Protein AF-A0A4P6MIT5-F1 (afdb_monomer_lite)

Radius of gyration: 24.88 Å; chains: 1; bounding box: 84×30×57 Å

Structure (mmCIF, N/CA/C/O backbone):
data_AF-A0A4P6MIT5-F1
#
_entry.id   AF-A0A4P6MIT5-F1
#
loop_
_atom_site.group_PDB
_atom_site.id
_atom_site.type_symbol
_atom_site.label_atom_id
_atom_site.label_alt_id
_atom_site.label_comp_id
_atom_site.label_asym_id
_atom_site.label_entity_id
_atom_site.label_seq_id
_atom_site.pdbx_PDB_ins_code
_atom_site.Cartn_x
_atom_site.Cartn_y
_atom_site.Cartn_z
_atom_site.occupancy
_atom_site.B_iso_or_equiv
_atom_site.auth_seq_id
_atom_site.auth_comp_id
_atom_site.auth_asym_id
_atom_site.auth_atom_id
_atom_site.pdbx_PDB_model_num
ATOM 1 N N . MET A 1 1 ? 60.761 9.485 -5.868 1.00 47.03 1 MET A N 1
ATOM 2 C CA . MET A 1 1 ? 59.569 9.888 -5.084 1.00 47.03 1 MET A CA 1
ATOM 3 C C . MET A 1 1 ? 58.758 10.809 -5.987 1.00 47.03 1 MET A C 1
ATOM 5 O O . MET A 1 1 ? 59.184 11.924 -6.208 1.00 47.03 1 MET A O 1
ATOM 9 N N . THR A 1 2 ? 57.746 10.369 -6.727 1.00 45.97 2 THR A N 1
ATOM 10 C CA . THR A 1 2 ? 56.394 10.082 -6.236 1.00 45.97 2 THR A CA 1
ATOM 11 C C . THR A 1 2 ? 55.633 9.309 -7.328 1.00 45.97 2 THR A C 1
ATOM 13 O O . THR A 1 2 ? 55.352 9.825 -8.405 1.00 45.97 2 THR A O 1
ATOM 16 N N . SER A 1 3 ? 55.306 8.046 -7.075 1.00 48.69 3 SER A N 1
ATOM 17 C CA . SER A 1 3 ? 54.430 7.245 -7.934 1.00 48.69 3 SER A CA 1
ATOM 18 C C . SER A 1 3 ? 53.383 6.587 -7.047 1.00 48.69 3 SER A C 1
ATOM 20 O O . SER A 1 3 ? 53.749 5.798 -6.180 1.00 48.69 3 SER A O 1
ATOM 22 N N . GLY A 1 4 ? 52.101 6.894 -7.257 1.00 53.34 4 GLY A N 1
ATOM 23 C CA . GLY A 1 4 ? 51.015 6.087 -6.691 1.00 53.34 4 GLY A CA 1
ATOM 24 C C . GLY A 1 4 ? 49.861 6.863 -6.069 1.00 53.34 4 GLY A C 1
ATOM 25 O O . GLY A 1 4 ? 49.688 6.798 -4.865 1.00 53.34 4 GLY A O 1
ATOM 26 N N . THR A 1 5 ? 49.026 7.533 -6.870 1.00 55.66 5 THR A N 1
ATOM 27 C CA . THR A 1 5 ? 47.716 8.047 -6.396 1.00 55.66 5 THR A CA 1
ATOM 28 C C . THR A 1 5 ? 46.636 8.154 -7.486 1.00 55.66 5 THR A C 1
ATOM 30 O O . THR A 1 5 ? 45.640 8.843 -7.299 1.00 55.66 5 THR A O 1
ATOM 33 N N . ARG A 1 6 ? 46.751 7.458 -8.630 1.00 48.97 6 ARG A N 1
ATOM 34 C CA . ARG A 1 6 ? 45.718 7.506 -9.698 1.00 48.97 6 ARG A CA 1
ATOM 35 C C . ARG A 1 6 ? 44.987 6.183 -9.953 1.00 48.97 6 ARG A C 1
ATOM 37 O O . ARG A 1 6 ? 44.558 5.933 -11.072 1.00 48.97 6 ARG A O 1
ATOM 44 N N . ALA A 1 7 ? 44.844 5.332 -8.937 1.00 51.47 7 ALA A N 1
ATOM 45 C CA . ALA A 1 7 ? 44.173 4.030 -9.080 1.00 51.47 7 ALA A CA 1
ATOM 46 C C . ALA A 1 7 ? 42.930 3.842 -8.185 1.00 51.47 7 ALA A C 1
ATOM 48 O O . ALA A 1 7 ? 42.154 2.922 -8.413 1.00 51.47 7 ALA A O 1
ATOM 49 N N . TRP A 1 8 ? 42.694 4.723 -7.207 1.00 51.00 8 TRP A N 1
ATOM 50 C CA . TRP A 1 8 ? 41.710 4.480 -6.139 1.00 51.00 8 TRP A CA 1
ATOM 51 C C . TRP A 1 8 ? 40.333 5.128 -6.346 1.00 51.00 8 TRP A C 1
ATOM 53 O O . TRP A 1 8 ? 39.401 4.836 -5.607 1.00 51.00 8 TRP A O 1
ATOM 63 N N . SER A 1 9 ? 40.149 5.952 -7.381 1.00 51.84 9 SER A N 1
ATOM 64 C CA . SER A 1 9 ? 38.866 6.640 -7.611 1.00 51.84 9 SER A CA 1
ATOM 65 C C . SER A 1 9 ? 37.841 5.822 -8.411 1.00 51.84 9 SER A C 1
ATOM 67 O O . SER A 1 9 ? 36.722 6.287 -8.601 1.00 51.84 9 SER A O 1
ATOM 69 N N . ARG A 1 10 ? 38.197 4.630 -8.912 1.00 50.81 10 ARG A N 1
ATOM 70 C CA . ARG A 1 10 ? 37.333 3.838 -9.811 1.00 50.81 10 ARG A CA 1
ATOM 71 C C . ARG A 1 10 ? 36.544 2.712 -9.133 1.00 50.81 10 ARG A C 1
ATOM 73 O O . ARG A 1 10 ? 35.730 2.093 -9.802 1.00 50.81 10 ARG A O 1
ATOM 80 N N . TYR A 1 11 ? 36.729 2.478 -7.831 1.00 53.34 11 TYR A N 1
ATOM 81 C CA . TYR A 1 11 ? 36.133 1.321 -7.137 1.00 53.34 11 TYR A CA 1
ATOM 82 C C . TYR A 1 11 ? 35.206 1.661 -5.958 1.00 53.34 11 TYR A C 1
ATOM 84 O O . TYR A 1 11 ? 34.718 0.753 -5.298 1.00 53.34 11 TYR A O 1
ATOM 92 N N . VAL A 1 12 ? 34.933 2.942 -5.681 1.00 56.91 12 VAL A N 1
ATOM 93 C CA . VAL A 1 12 ? 34.170 3.342 -4.475 1.00 56.91 12 VAL A CA 1
ATOM 94 C C . VAL A 1 12 ? 32.650 3.411 -4.695 1.00 56.91 12 VAL A C 1
ATOM 96 O O . VAL A 1 12 ? 31.902 3.441 -3.726 1.00 56.91 12 VAL A O 1
ATOM 99 N N . PHE A 1 13 ? 32.151 3.328 -5.933 1.00 44.00 13 PHE A N 1
ATOM 100 C CA . PHE A 1 13 ? 30.705 3.240 -6.178 1.00 44.00 13 PHE A CA 1
ATOM 101 C C . PHE A 1 13 ? 30.349 2.093 -7.130 1.00 44.00 13 PHE A C 1
ATOM 103 O O . PHE A 1 13 ? 30.325 2.287 -8.346 1.00 44.00 13 PHE A O 1
ATOM 110 N N . PRO A 1 14 ? 29.996 0.907 -6.603 1.00 51.25 14 PRO A N 1
ATOM 111 C CA . PRO A 1 14 ? 29.464 -0.202 -7.388 1.00 51.25 14 PRO A CA 1
ATOM 112 C C . PRO A 1 14 ? 27.970 -0.006 -7.731 1.00 51.25 14 PRO A C 1
ATOM 114 O O . PRO A 1 14 ? 27.196 -0.955 -7.715 1.00 51.25 14 PRO A O 1
ATOM 117 N N . CYS A 1 15 ? 27.554 1.226 -8.053 1.00 43.59 15 CYS A N 1
ATOM 118 C CA . CYS A 1 15 ? 26.207 1.539 -8.556 1.00 43.59 15 CYS A CA 1
ATOM 119 C C . CYS A 1 15 ? 26.213 1.868 -10.061 1.00 43.59 15 CYS A C 1
ATOM 121 O O . CYS A 1 15 ? 25.166 1.857 -10.698 1.00 43.59 15 CYS A O 1
ATOM 123 N N . ALA A 1 16 ? 27.388 2.132 -10.648 1.00 48.53 16 ALA A N 1
ATOM 124 C CA . ALA A 1 16 ? 27.559 2.436 -12.074 1.00 48.53 16 ALA A CA 1
ATOM 125 C C . ALA A 1 16 ? 27.928 1.191 -12.909 1.00 48.53 16 ALA A C 1
ATOM 127 O O . ALA A 1 16 ? 28.636 1.288 -13.906 1.00 48.53 16 ALA A O 1
ATOM 128 N N . GLY A 1 17 ? 27.478 0.013 -12.473 1.00 41.91 17 GLY A N 1
ATOM 129 C CA . GLY A 1 17 ? 27.761 -1.283 -13.089 1.00 41.91 17 GLY A CA 1
ATOM 130 C C . GLY A 1 17 ? 26.549 -1.888 -13.790 1.00 41.91 17 GLY A C 1
ATOM 131 O O . GLY A 1 17 ? 26.304 -3.080 -13.649 1.00 41.91 17 GLY A O 1
ATOM 132 N N . VAL A 1 18 ? 25.771 -1.084 -14.517 1.00 51.03 18 VAL A N 1
ATOM 133 C CA . VAL A 1 18 ? 24.903 -1.607 -15.584 1.00 51.03 18 VAL A CA 1
ATOM 134 C C . VAL A 1 18 ? 25.720 -1.530 -16.866 1.00 51.03 18 VAL A C 1
ATOM 136 O O . VAL A 1 18 ? 25.554 -0.645 -17.702 1.00 51.03 18 VAL A O 1
ATOM 139 N N . GLU A 1 19 ? 26.682 -2.443 -16.982 1.00 47.44 19 GLU A N 1
ATOM 140 C CA . GLU A 1 19 ? 27.323 -2.730 -18.255 1.00 47.44 19 GLU A CA 1
ATOM 141 C C . GLU A 1 19 ? 26.300 -3.507 -19.082 1.00 47.44 19 GLU A C 1
ATOM 143 O O . GLU A 1 19 ? 26.090 -4.711 -18.943 1.00 47.44 19 GLU A O 1
ATOM 148 N N . ILE A 1 20 ? 25.566 -2.726 -19.866 1.00 40.12 20 ILE A N 1
ATOM 149 C CA . ILE A 1 20 ? 24.734 -3.124 -20.990 1.00 40.12 20 ILE A CA 1
ATOM 150 C C . ILE A 1 20 ? 25.463 -4.192 -21.806 1.00 40.12 20 ILE A C 1
ATOM 152 O O . ILE A 1 20 ? 26.266 -3.906 -22.694 1.00 40.12 20 ILE A O 1
ATOM 156 N N . ALA A 1 21 ? 25.121 -5.448 -21.530 1.00 42.19 21 ALA A N 1
ATOM 157 C CA . ALA A 1 21 ? 25.245 -6.535 -22.478 1.00 42.19 21 ALA A CA 1
ATOM 158 C C . ALA A 1 21 ? 24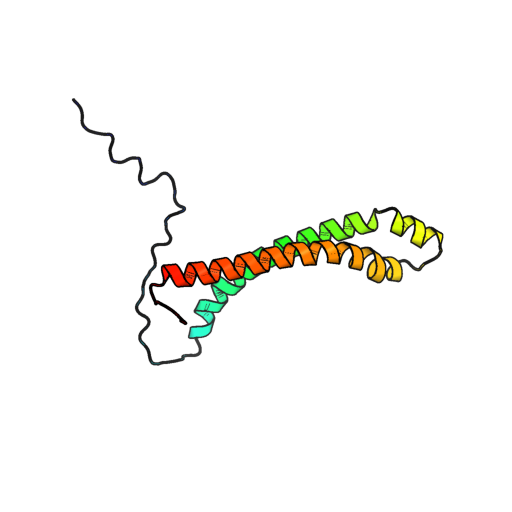.316 -6.221 -23.660 1.00 42.19 21 ALA A C 1
ATOM 160 O O . ALA A 1 21 ? 23.201 -6.733 -23.760 1.00 42.19 21 ALA A O 1
ATOM 161 N N . SER A 1 22 ? 24.780 -5.344 -24.554 1.00 47.62 22 SER A N 1
ATOM 162 C CA . SER A 1 22 ? 24.209 -5.093 -25.874 1.00 47.62 22 SER A CA 1
ATOM 163 C C . SER A 1 22 ? 24.400 -6.339 -26.732 1.00 47.62 22 SER A C 1
ATOM 165 O O . SER A 1 22 ? 25.226 -6.390 -27.643 1.00 47.62 22 SER A O 1
ATOM 167 N N . ARG A 1 23 ? 23.649 -7.398 -26.420 1.00 50.94 23 ARG A N 1
ATOM 168 C CA . ARG A 1 23 ? 23.528 -8.558 -27.291 1.00 50.94 23 ARG A CA 1
ATOM 169 C C . ARG A 1 23 ? 22.525 -8.187 -28.370 1.00 50.94 23 ARG A C 1
ATOM 171 O O . ARG A 1 23 ? 21.320 -8.165 -28.135 1.00 50.94 23 ARG A O 1
ATOM 178 N N . LYS A 1 24 ? 23.068 -7.842 -29.536 1.00 47.16 24 LYS A N 1
ATOM 179 C CA . LYS A 1 24 ? 22.361 -7.651 -30.803 1.00 47.16 24 LYS A CA 1
ATOM 180 C C . LYS A 1 24 ? 21.302 -8.755 -30.946 1.00 47.16 24 LYS A C 1
ATOM 182 O O . LYS A 1 24 ? 21.645 -9.929 -31.062 1.00 47.16 24 LYS A O 1
ATOM 187 N N . ARG A 1 25 ? 20.024 -8.390 -30.802 1.00 55.75 25 ARG A N 1
ATOM 188 C CA . ARG A 1 25 ? 18.902 -9.318 -30.949 1.00 55.75 25 ARG A CA 1
ATOM 189 C C . ARG A 1 25 ? 18.553 -9.360 -32.424 1.00 55.75 25 ARG A C 1
ATOM 191 O O . ARG A 1 25 ? 17.972 -8.419 -32.954 1.00 55.75 25 ARG A O 1
ATOM 198 N N . ASP A 1 26 ? 18.975 -10.432 -33.071 1.00 45.97 26 ASP A N 1
ATOM 199 C CA . ASP A 1 26 ? 18.747 -10.649 -34.489 1.00 45.97 26 ASP A CA 1
ATOM 200 C C . ASP A 1 26 ? 17.245 -10.837 -34.747 1.00 45.97 26 ASP A C 1
ATOM 202 O O . ASP A 1 26 ? 16.567 -11.656 -34.120 1.00 45.97 26 ASP A O 1
ATOM 206 N N . SER A 1 27 ? 16.721 -10.009 -35.644 1.00 60.81 27 SER A N 1
ATOM 207 C CA . SER A 1 27 ? 15.337 -9.993 -36.097 1.00 60.81 27 SER A CA 1
ATOM 208 C C . SER A 1 27 ? 14.965 -11.325 -36.755 1.00 60.81 27 SER A C 1
ATOM 210 O O . SER A 1 27 ? 15.626 -11.731 -37.708 1.00 60.81 27 SER A O 1
ATOM 212 N N . GLY A 1 28 ? 13.879 -11.977 -36.313 1.00 51.97 28 GLY A N 1
ATOM 213 C CA . GLY A 1 28 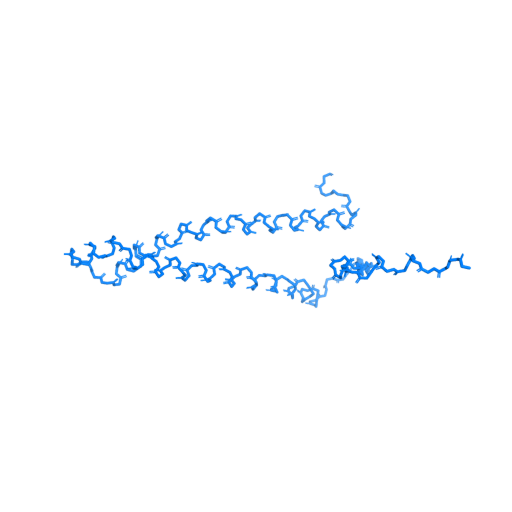? 13.187 -12.941 -37.182 1.00 51.97 28 GLY A CA 1
ATOM 214 C C . GLY A 1 28 ? 12.464 -14.149 -36.581 1.00 51.97 28 GLY A C 1
ATOM 215 O O . GLY A 1 28 ? 11.800 -14.838 -37.346 1.00 51.97 28 GLY A O 1
ATOM 216 N N . ALA A 1 29 ? 12.515 -14.449 -35.278 1.00 53.66 29 ALA A N 1
ATOM 217 C CA . ALA A 1 29 ? 11.813 -15.639 -34.771 1.00 53.66 29 ALA A CA 1
ATOM 218 C C . ALA A 1 29 ? 11.218 -15.443 -33.372 1.00 53.66 29 ALA A C 1
ATOM 220 O O . ALA A 1 29 ? 11.917 -15.529 -32.371 1.00 53.66 29 ALA A O 1
ATOM 221 N N . PHE A 1 30 ? 9.903 -15.227 -33.322 1.00 55.38 30 PHE A N 1
ATOM 222 C CA . PHE A 1 30 ? 9.095 -15.209 -32.104 1.00 55.38 30 PHE A CA 1
ATOM 223 C C . PHE A 1 30 ? 8.918 -16.647 -31.584 1.00 55.38 30 PHE A C 1
ATOM 225 O O . PHE A 1 30 ? 8.037 -17.386 -32.030 1.00 55.38 30 PHE A O 1
ATOM 232 N N . ARG A 1 31 ? 9.792 -17.086 -30.671 1.00 62.62 31 ARG A N 1
ATOM 233 C CA . ARG A 1 31 ? 9.717 -18.399 -30.008 1.00 62.62 31 ARG A CA 1
ATOM 234 C C . ARG A 1 31 ? 9.089 -18.218 -28.628 1.00 62.62 31 ARG A C 1
ATOM 236 O O . ARG A 1 31 ? 9.405 -17.288 -27.904 1.00 62.62 31 ARG A O 1
ATOM 243 N N . ARG A 1 32 ? 8.255 -19.168 -28.189 1.00 59.91 32 ARG A N 1
ATOM 244 C CA . ARG A 1 32 ? 7.563 -19.155 -26.876 1.00 59.91 32 ARG A CA 1
ATOM 245 C C . ARG A 1 32 ? 8.460 -18.898 -25.641 1.00 59.91 32 ARG A C 1
ATOM 247 O O . ARG A 1 32 ? 7.937 -18.505 -24.606 1.00 59.91 32 ARG A O 1
ATOM 254 N N . GLY A 1 33 ? 9.782 -19.082 -25.738 1.00 60.16 33 GLY A N 1
ATOM 255 C CA . GLY A 1 33 ? 10.747 -18.743 -24.679 1.00 60.16 33 GLY A CA 1
ATOM 256 C C . GLY A 1 33 ? 11.067 -17.246 -24.541 1.00 60.16 33 GLY A C 1
ATOM 257 O O . GLY A 1 33 ? 11.626 -16.840 -23.528 1.00 60.16 33 GLY A O 1
ATOM 258 N N . ASP A 1 34 ? 10.676 -16.414 -25.510 1.00 61.62 34 ASP A N 1
ATOM 259 C CA . ASP A 1 34 ? 10.972 -14.977 -25.535 1.00 61.62 34 ASP A CA 1
ATOM 260 C C . ASP A 1 34 ? 10.199 -14.169 -24.484 1.00 61.62 34 ASP A C 1
ATOM 262 O O . ASP A 1 34 ? 10.613 -13.060 -24.160 1.00 61.62 34 ASP A O 1
ATOM 266 N N . PHE A 1 35 ? 9.110 -14.717 -23.931 1.00 60.31 35 PHE A N 1
ATOM 267 C CA . PHE A 1 35 ? 8.309 -14.077 -22.879 1.00 60.31 35 PHE A CA 1
ATOM 268 C C . PHE A 1 35 ? 8.872 -14.272 -21.473 1.00 60.31 35 PHE A C 1
ATOM 270 O O . PHE A 1 35 ? 8.624 -13.447 -20.600 1.00 60.31 35 PHE A O 1
ATOM 277 N N . VAL A 1 36 ? 9.660 -15.325 -21.245 1.00 66.44 36 VAL A N 1
ATOM 278 C CA . VAL A 1 36 ? 10.239 -15.613 -19.922 1.00 66.44 36 VAL A CA 1
ATOM 279 C C . VAL A 1 36 ? 11.325 -14.590 -19.570 1.00 66.44 36 VAL A C 1
ATOM 281 O O . VAL A 1 36 ? 11.455 -14.188 -18.416 1.00 66.44 36 VAL A O 1
ATOM 284 N N . HIS A 1 37 ? 12.055 -14.110 -20.580 1.00 67.44 37 HIS A N 1
ATOM 285 C CA . HIS A 1 37 ? 13.128 -13.126 -20.429 1.00 67.44 37 HIS A CA 1
ATOM 286 C C . HIS A 1 37 ? 12.669 -11.742 -19.919 1.00 67.44 37 HIS A C 1
ATOM 288 O O . HIS A 1 37 ? 13.336 -11.210 -19.034 1.00 67.44 37 HIS A O 1
ATOM 294 N N . PRO A 1 38 ? 11.569 -11.146 -20.426 1.00 67.62 38 PRO A N 1
ATOM 295 C CA . PRO A 1 38 ? 11.022 -9.892 -19.903 1.00 67.62 38 PRO A CA 1
ATOM 296 C C . PRO A 1 38 ? 10.093 -10.073 -18.690 1.00 67.62 38 PRO A C 1
ATOM 298 O O . PRO A 1 38 ? 9.976 -9.156 -17.882 1.00 67.62 38 PRO A O 1
ATOM 301 N N . VAL A 1 39 ? 9.451 -11.236 -18.516 1.00 77.19 39 VAL A N 1
ATOM 302 C CA . VAL A 1 39 ? 8.544 -11.482 -17.375 1.00 77.19 39 VAL A CA 1
ATOM 303 C C . VAL A 1 39 ? 9.289 -11.557 -16.043 1.00 77.19 39 VAL A C 1
ATOM 305 O O . VAL A 1 39 ? 8.780 -11.052 -15.046 1.00 77.19 39 VAL A O 1
ATOM 308 N N . LEU A 1 40 ? 10.492 -12.143 -16.010 1.00 74.25 40 LEU A N 1
ATOM 309 C CA . LEU A 1 40 ? 11.295 -12.240 -14.784 1.00 74.25 40 LEU A CA 1
ATOM 310 C C . LEU A 1 40 ? 11.606 -10.865 -14.148 1.00 74.25 40 LEU A C 1
ATOM 312 O O . LEU A 1 40 ? 11.293 -10.681 -12.971 1.00 74.25 40 LEU A O 1
ATOM 316 N N . PRO A 1 41 ? 12.176 -9.884 -14.882 1.00 75.00 41 PRO A N 1
ATOM 317 C CA . PRO A 1 41 ? 12.438 -8.557 -14.329 1.00 75.00 41 PRO A CA 1
ATOM 318 C C . PRO A 1 41 ? 11.151 -7.771 -14.046 1.00 75.00 41 PRO A C 1
ATOM 320 O O . PRO A 1 41 ? 11.096 -7.048 -13.054 1.00 75.00 41 PRO A O 1
ATOM 323 N N . ALA A 1 42 ? 10.094 -7.951 -14.847 1.00 77.94 42 ALA A N 1
ATOM 324 C CA . ALA A 1 42 ? 8.806 -7.306 -14.593 1.00 77.94 42 ALA A CA 1
ATOM 325 C C . ALA A 1 42 ? 8.166 -7.784 -13.277 1.00 77.94 42 ALA A C 1
ATOM 327 O O . ALA A 1 42 ? 7.687 -6.969 -12.490 1.00 77.94 42 ALA A O 1
ATOM 328 N N . LEU A 1 43 ? 8.204 -9.093 -13.002 1.00 80.25 43 LEU A N 1
ATOM 329 C CA . LEU A 1 43 ? 7.730 -9.650 -11.736 1.00 80.25 43 LEU A CA 1
ATOM 330 C C . LEU A 1 43 ? 8.598 -9.201 -10.563 1.00 80.25 43 LEU A C 1
ATOM 332 O O . LEU A 1 43 ? 8.039 -8.817 -9.543 1.00 80.25 43 LEU A O 1
ATOM 336 N N . ALA A 1 44 ? 9.927 -9.191 -10.715 1.00 82.12 44 ALA A N 1
ATOM 337 C CA . ALA A 1 44 ? 10.845 -8.757 -9.662 1.00 82.12 44 ALA A CA 1
ATOM 338 C C . ALA A 1 44 ? 10.575 -7.306 -9.221 1.00 82.12 44 ALA A C 1
ATOM 340 O O . ALA A 1 44 ? 10.441 -7.034 -8.024 1.00 82.12 44 ALA A O 1
ATOM 341 N N . VAL A 1 45 ? 10.420 -6.387 -10.180 1.00 82.00 45 VAL A N 1
ATOM 342 C CA . VAL A 1 45 ? 10.085 -4.981 -9.900 1.00 82.00 45 VAL A CA 1
ATOM 343 C C . VAL A 1 45 ? 8.667 -4.858 -9.334 1.00 82.00 45 VAL A C 1
ATOM 345 O O . VAL A 1 45 ? 8.465 -4.187 -8.322 1.00 82.00 45 VAL A O 1
ATOM 348 N N . GLY A 1 46 ? 7.695 -5.569 -9.915 1.00 82.19 46 GLY A N 1
ATOM 349 C CA . GLY A 1 46 ? 6.301 -5.542 -9.467 1.00 82.19 46 GLY A CA 1
ATOM 350 C C . GLY A 1 46 ? 6.113 -6.027 -8.027 1.00 82.19 46 GLY A C 1
ATOM 351 O O . GLY A 1 46 ? 5.361 -5.420 -7.262 1.00 82.19 46 GLY A O 1
ATOM 352 N N . THR A 1 47 ? 6.833 -7.072 -7.608 1.00 86.12 47 THR A N 1
ATOM 353 C CA . THR A 1 47 ? 6.798 -7.533 -6.212 1.00 86.12 47 THR A CA 1
ATOM 354 C C . THR A 1 47 ? 7.333 -6.491 -5.238 1.00 86.12 47 THR A C 1
ATOM 356 O O . THR A 1 47 ? 6.756 -6.337 -4.165 1.00 86.12 47 THR A O 1
ATOM 359 N N . GLY A 1 48 ? 8.376 -5.741 -5.609 1.00 85.12 48 GLY A N 1
ATOM 360 C CA . GLY A 1 48 ? 8.928 -4.683 -4.760 1.00 85.12 48 GLY A CA 1
ATOM 361 C C . GLY A 1 48 ? 7.893 -3.602 -4.448 1.00 85.12 48 GLY A C 1
ATOM 362 O O . GLY A 1 48 ? 7.620 -3.333 -3.281 1.00 85.12 48 GLY A O 1
ATOM 363 N N . MET A 1 49 ? 7.249 -3.070 -5.490 1.00 84.06 49 MET A N 1
ATOM 364 C CA . MET A 1 49 ? 6.218 -2.026 -5.374 1.00 84.06 49 MET A CA 1
ATOM 365 C C . MET A 1 49 ? 4.980 -2.525 -4.605 1.00 84.06 49 MET A C 1
ATOM 367 O O . MET A 1 49 ? 4.422 -1.838 -3.749 1.00 84.06 49 MET A O 1
ATOM 371 N N . THR A 1 50 ? 4.589 -3.783 -4.838 1.00 87.38 50 THR A N 1
ATOM 372 C CA . THR A 1 50 ? 3.434 -4.394 -4.161 1.00 87.38 50 THR A CA 1
ATOM 373 C C . THR A 1 50 ? 3.646 -4.507 -2.650 1.00 87.38 50 THR A C 1
ATOM 375 O O . THR A 1 50 ? 2.717 -4.253 -1.883 1.00 87.38 50 THR A O 1
ATOM 378 N N . VAL A 1 51 ? 4.854 -4.865 -2.197 1.00 90.62 51 VAL A N 1
ATOM 379 C CA . VAL A 1 51 ? 5.164 -4.994 -0.762 1.00 90.62 51 VAL A CA 1
ATOM 380 C C . VAL A 1 51 ? 5.060 -3.643 -0.055 1.00 90.62 51 VAL A C 1
ATOM 382 O O . VAL A 1 51 ? 4.433 -3.566 1.005 1.00 90.62 51 VAL A O 1
ATOM 385 N N . THR A 1 52 ? 5.609 -2.575 -0.642 1.00 88.38 52 THR A N 1
ATOM 386 C CA . THR A 1 52 ? 5.522 -1.217 -0.083 1.00 88.38 52 THR A CA 1
ATOM 387 C C . THR A 1 52 ? 4.080 -0.752 0.030 1.00 88.38 52 THR A C 1
ATOM 389 O O . THR A 1 52 ? 3.635 -0.384 1.120 1.00 88.38 52 THR A O 1
ATOM 392 N N . THR A 1 53 ? 3.317 -0.843 -1.058 1.00 87.75 53 THR A N 1
ATOM 393 C CA . THR A 1 53 ? 1.923 -0.393 -1.073 1.00 87.75 53 THR A CA 1
ATOM 394 C C . THR A 1 53 ? 1.039 -1.230 -0.140 1.00 87.75 53 THR A C 1
ATOM 396 O O . THR A 1 53 ? 0.189 -0.678 0.562 1.00 87.75 53 THR A O 1
ATOM 399 N N . ALA A 1 54 ? 1.276 -2.542 -0.021 1.00 88.19 54 ALA A N 1
ATOM 400 C CA . ALA A 1 54 ? 0.558 -3.399 0.925 1.00 88.19 54 ALA A CA 1
ATOM 401 C C . ALA A 1 54 ? 0.867 -3.060 2.394 1.00 88.19 54 ALA A C 1
ATOM 403 O O . ALA A 1 54 ? -0.039 -3.057 3.232 1.00 88.19 54 ALA A O 1
ATOM 404 N N . HIS A 1 55 ? 2.127 -2.756 2.721 1.00 89.25 55 HIS A N 1
ATOM 405 C CA . HIS A 1 55 ? 2.514 -2.368 4.078 1.00 89.25 55 HIS A CA 1
ATOM 406 C C . HIS A 1 55 ? 1.907 -1.015 4.465 1.00 89.25 55 HIS A C 1
ATOM 408 O O . HIS A 1 55 ? 1.370 -0.867 5.562 1.00 89.25 55 HIS A O 1
ATOM 414 N N . LEU A 1 56 ? 1.907 -0.060 3.532 1.00 89.25 56 LEU A N 1
ATOM 415 C CA . LEU A 1 56 ? 1.299 1.258 3.715 1.00 89.25 56 LEU A CA 1
ATOM 416 C C . LEU A 1 56 ? -0.216 1.157 3.895 1.00 89.25 56 LEU A C 1
ATOM 418 O O . LEU A 1 56 ? -0.761 1.739 4.832 1.00 89.25 56 LEU A O 1
ATOM 422 N N . LEU A 1 57 ? -0.888 0.343 3.078 1.00 87.12 57 LEU A N 1
ATOM 423 C CA . LEU A 1 57 ? -2.307 0.045 3.248 1.00 87.12 57 LEU A CA 1
ATOM 424 C C . LEU A 1 57 ? -2.585 -0.562 4.629 1.00 87.12 57 LEU A C 1
ATOM 426 O O . LEU A 1 57 ? -3.519 -0.137 5.308 1.00 87.12 57 LEU A O 1
ATOM 430 N N . ARG A 1 58 ? -1.763 -1.516 5.084 1.00 86.75 58 ARG A N 1
ATOM 431 C CA . ARG A 1 58 ? -1.905 -2.107 6.421 1.00 86.75 58 ARG A CA 1
ATOM 432 C C . ARG A 1 58 ? -1.786 -1.040 7.511 1.00 86.75 58 ARG A C 1
ATOM 434 O O . ARG A 1 58 ? -2.682 -0.954 8.348 1.00 86.75 58 ARG A O 1
ATOM 441 N N . SER A 1 59 ? -0.748 -0.208 7.480 1.00 89.50 59 SER A N 1
ATOM 442 C CA . SER A 1 59 ? -0.562 0.875 8.455 1.00 89.50 59 SER A CA 1
ATOM 443 C C . SER A 1 59 ? -1.742 1.852 8.450 1.00 89.50 59 SER A C 1
ATOM 445 O O . SER A 1 59 ? -2.335 2.101 9.499 1.00 89.50 59 SER A O 1
ATOM 447 N N . ALA A 1 60 ? -2.171 2.297 7.267 1.00 85.81 60 ALA A N 1
ATOM 448 C CA . ALA A 1 60 ? -3.299 3.211 7.112 1.00 85.81 60 ALA A CA 1
ATOM 449 C C . ALA A 1 60 ? -4.627 2.605 7.602 1.00 85.81 60 ALA A C 1
ATOM 451 O O . ALA A 1 60 ? -5.454 3.306 8.183 1.00 85.81 60 ALA A O 1
ATOM 452 N N . THR A 1 61 ? -4.851 1.298 7.413 1.00 82.69 61 THR A N 1
ATOM 453 C CA . THR A 1 61 ? -6.053 0.629 7.944 1.00 82.69 61 THR A CA 1
ATOM 454 C C . THR A 1 61 ? -6.051 0.521 9.467 1.00 82.69 61 THR A C 1
ATOM 456 O O . THR A 1 61 ? -7.102 0.712 10.075 1.00 82.69 61 THR A O 1
ATOM 459 N N . ILE A 1 62 ? -4.902 0.253 10.097 1.00 84.69 62 ILE A N 1
ATOM 460 C CA . ILE A 1 62 ? -4.783 0.187 11.563 1.00 84.69 62 ILE A CA 1
ATOM 461 C C . ILE A 1 62 ? -5.064 1.563 12.172 1.00 84.69 62 ILE A C 1
ATOM 463 O O . ILE A 1 62 ? -5.849 1.678 13.113 1.00 84.69 62 ILE A O 1
ATOM 467 N N . GLU A 1 63 ? -4.485 2.609 11.589 1.00 82.12 63 GLU A N 1
ATOM 468 C CA . GLU A 1 63 ? -4.698 3.989 12.018 1.00 82.12 63 GLU A CA 1
ATOM 469 C C . GLU A 1 63 ? -6.152 4.434 11.808 1.00 82.12 63 GLU A C 1
ATOM 471 O O . GLU A 1 63 ? -6.762 5.032 12.695 1.00 82.12 63 GLU A O 1
ATOM 476 N N . ALA A 1 64 ? -6.767 4.044 10.685 1.00 82.06 64 ALA A N 1
ATOM 477 C CA . ALA A 1 64 ? -8.185 4.283 10.444 1.00 82.06 64 ALA A CA 1
ATOM 478 C C . ALA A 1 64 ? -9.081 3.587 11.482 1.00 82.06 64 ALA A C 1
ATOM 480 O O . ALA A 1 64 ? -10.102 4.153 11.858 1.00 82.06 64 ALA A O 1
ATOM 481 N N . ILE A 1 65 ? -8.709 2.398 11.973 1.00 80.06 65 ILE A N 1
ATOM 482 C CA . ILE A 1 65 ? -9.465 1.682 13.013 1.00 80.06 65 ILE A CA 1
ATOM 483 C C . ILE A 1 65 ? -9.355 2.365 14.380 1.00 80.06 65 ILE A C 1
ATOM 485 O O . ILE A 1 65 ? -10.340 2.413 15.119 1.00 80.06 65 ILE A O 1
ATOM 489 N N . ALA A 1 66 ? -8.181 2.906 14.704 1.00 78.62 66 ALA A N 1
ATOM 490 C CA . ALA A 1 66 ? -7.928 3.613 15.958 1.00 78.62 66 ALA A CA 1
ATOM 491 C C . ALA A 1 66 ? -8.564 5.015 16.012 1.00 78.62 66 ALA A C 1
ATOM 493 O O . ALA A 1 66 ? -8.647 5.626 17.077 1.00 78.62 66 ALA A O 1
ATOM 494 N N . ALA A 1 67 ? -9.020 5.539 14.878 1.00 80.94 67 ALA A N 1
ATOM 495 C CA . ALA A 1 67 ? -9.506 6.902 14.786 1.00 80.94 67 ALA A CA 1
ATOM 496 C C . ALA A 1 67 ? -10.908 7.101 15.399 1.00 80.94 67 ALA A C 1
ATOM 498 O O . ALA A 1 67 ? -11.802 6.251 15.339 1.00 80.94 67 ALA A O 1
ATOM 499 N N . LEU A 1 68 ? -11.126 8.308 15.933 1.00 69.69 68 LEU A N 1
ATOM 500 C CA . LEU A 1 68 ? -12.323 8.697 16.692 1.00 69.69 68 LEU A CA 1
ATOM 501 C C . LEU A 1 68 ? -13.647 8.495 15.922 1.00 69.69 68 LEU A C 1
ATOM 503 O O . LEU A 1 68 ? -14.694 8.246 16.519 1.00 69.69 68 LEU A O 1
ATOM 507 N N . HIS A 1 69 ? -13.612 8.555 14.587 1.00 70.88 69 HIS A N 1
ATOM 508 C CA . HIS A 1 69 ? -14.788 8.359 13.735 1.00 70.88 69 HIS A CA 1
ATOM 509 C C . HIS A 1 69 ? -15.353 6.929 13.808 1.00 70.88 69 HIS A C 1
ATOM 511 O O . HIS A 1 69 ? -16.560 6.740 13.647 1.00 70.88 69 HIS A O 1
ATOM 517 N N . ILE A 1 70 ? -14.521 5.928 14.117 1.00 77.44 70 ILE A N 1
ATOM 518 C CA . ILE A 1 70 ? -14.960 4.543 14.343 1.00 77.44 70 ILE A CA 1
ATOM 519 C C . ILE A 1 70 ? -15.588 4.394 15.728 1.00 77.44 70 ILE A C 1
ATOM 521 O O . ILE A 1 70 ? -16.626 3.744 15.856 1.00 77.44 70 ILE A O 1
ATOM 525 N N . ALA A 1 71 ? -15.023 5.039 16.753 1.00 75.75 71 ALA A N 1
ATOM 526 C CA . ALA A 1 71 ? -15.599 5.048 18.099 1.00 75.75 71 ALA A CA 1
ATOM 527 C C . ALA A 1 71 ? -17.000 5.693 18.112 1.00 75.75 71 ALA A C 1
ATOM 529 O O . ALA A 1 71 ? -17.934 5.141 18.695 1.00 75.75 71 ALA A O 1
ATOM 530 N N . LEU A 1 72 ? -17.183 6.793 17.374 1.00 75.88 72 LEU A N 1
ATOM 531 C CA . LEU A 1 72 ? -18.489 7.435 17.178 1.00 75.88 72 LEU A CA 1
ATOM 532 C C . LEU A 1 72 ? -19.472 6.551 16.394 1.00 75.88 72 LEU A C 1
ATOM 534 O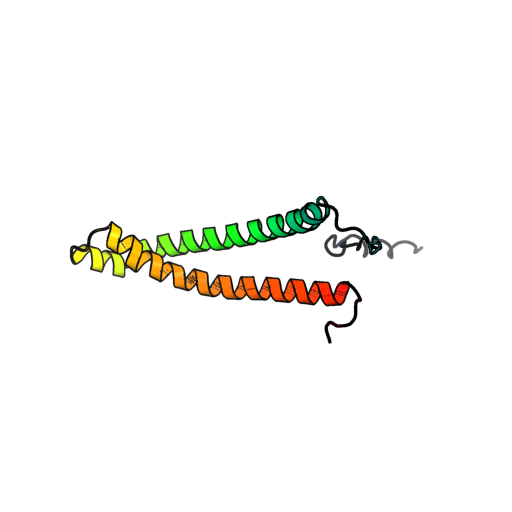 O . LEU A 1 72 ? -20.656 6.496 16.724 1.00 75.88 72 LEU A O 1
ATOM 538 N N . ALA A 1 73 ? -18.998 5.840 15.366 1.00 76.25 73 ALA A N 1
ATOM 539 C CA . ALA A 1 73 ? -19.823 4.911 14.593 1.00 76.25 73 ALA A CA 1
ATOM 540 C C . ALA A 1 73 ? -20.285 3.704 15.431 1.00 76.25 73 ALA A C 1
ATOM 542 O O . ALA A 1 73 ? -21.439 3.284 15.311 1.00 76.25 73 ALA A O 1
ATOM 543 N N . ARG A 1 74 ? -19.423 3.188 16.318 1.00 76.06 74 ARG A N 1
ATOM 544 C CA . ARG A 1 74 ? -19.774 2.136 17.287 1.00 76.06 74 ARG A CA 1
ATOM 545 C C . ARG A 1 74 ? -20.787 2.627 18.323 1.00 76.06 74 ARG A C 1
ATOM 547 O O . ARG A 1 74 ? -21.764 1.931 18.570 1.00 76.06 74 ARG A O 1
ATOM 554 N N . GLY A 1 75 ? -20.622 3.843 18.851 1.00 78.25 75 GLY A N 1
ATOM 555 C CA . GLY A 1 75 ? -21.585 4.459 19.777 1.00 78.25 75 GLY A CA 1
ATOM 556 C C . GLY A 1 75 ? -22.980 4.677 19.174 1.00 78.25 75 GLY A C 1
ATOM 557 O O . GLY A 1 75 ? -23.963 4.760 19.901 1.00 78.25 75 GLY A O 1
ATOM 558 N N . ARG A 1 76 ? -23.085 4.708 17.837 1.00 75.81 76 ARG A N 1
ATOM 559 C CA . ARG A 1 76 ? -24.354 4.775 17.094 1.00 75.81 76 ARG A CA 1
ATOM 560 C C . ARG A 1 76 ? -24.964 3.410 16.744 1.00 75.81 76 ARG A C 1
ATOM 562 O O . ARG A 1 76 ? -25.953 3.367 16.019 1.00 75.81 76 ARG A O 1
ATOM 569 N N . GLY A 1 77 ? -24.394 2.302 17.225 1.00 81.31 77 GLY A N 1
ATOM 570 C CA . GLY A 1 77 ? -24.931 0.952 17.006 1.00 81.31 77 GLY A CA 1
ATOM 571 C C . GLY A 1 77 ? -24.701 0.389 15.597 1.00 81.31 77 GLY A C 1
ATOM 572 O O . GLY A 1 77 ? -25.374 -0.557 15.188 1.00 81.31 77 GLY A O 1
ATOM 573 N N . ILE A 1 78 ? -23.768 0.951 14.819 1.00 80.31 78 ILE A N 1
ATOM 574 C CA . ILE A 1 78 ? -23.454 0.448 13.476 1.00 80.31 78 ILE A CA 1
ATOM 575 C C . ILE A 1 78 ? -22.634 -0.844 13.602 1.00 80.31 78 ILE A C 1
ATOM 577 O O . ILE A 1 78 ? -21.566 -0.852 14.209 1.00 80.31 78 ILE A O 1
ATOM 581 N N . GLY A 1 79 ? -23.118 -1.929 12.988 1.00 80.12 79 GLY A N 1
ATOM 582 C CA . GLY A 1 79 ? -22.462 -3.240 13.026 1.00 80.12 79 GLY A CA 1
ATOM 583 C C . GLY A 1 79 ? -21.010 -3.211 12.530 1.00 80.12 79 GLY A C 1
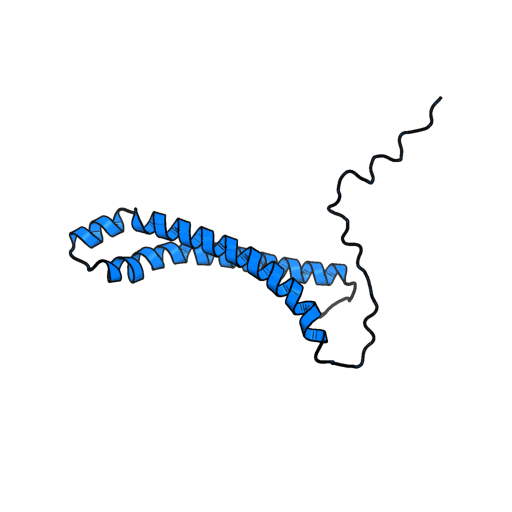ATOM 584 O O . GLY A 1 79 ? -20.698 -2.615 11.494 1.00 80.12 79 GLY A O 1
ATOM 585 N N . GLU A 1 80 ? -20.131 -3.902 13.254 1.00 74.12 80 GLU A N 1
ATOM 586 C CA . GLU A 1 80 ? -18.669 -3.807 13.139 1.00 74.12 80 GLU A CA 1
ATOM 587 C C . GLU A 1 80 ? -18.139 -4.071 11.720 1.00 74.12 80 GLU A C 1
ATOM 589 O O . GLU A 1 80 ? -17.328 -3.308 11.191 1.00 74.12 80 GLU A O 1
ATOM 594 N N . GLY A 1 81 ? -18.689 -5.075 11.030 1.00 76.88 81 GLY A N 1
ATOM 595 C CA . GLY A 1 81 ? -18.303 -5.394 9.651 1.00 76.88 81 GLY A CA 1
ATOM 596 C C . GLY A 1 81 ? -18.626 -4.286 8.637 1.00 76.88 81 GLY A C 1
ATOM 597 O O . GLY A 1 81 ? -17.906 -4.113 7.650 1.00 76.88 81 GLY A O 1
ATOM 598 N N . ARG A 1 82 ? -19.678 -3.487 8.876 1.00 79.69 82 ARG A N 1
ATOM 599 C CA . ARG A 1 82 ? -20.051 -2.354 8.009 1.00 79.69 82 ARG A CA 1
ATOM 600 C C . ARG A 1 82 ? -19.139 -1.149 8.244 1.00 79.69 82 ARG A C 1
ATOM 602 O O . ARG A 1 82 ? -18.845 -0.423 7.293 1.00 79.69 82 ARG A O 1
ATOM 609 N N . VAL A 1 83 ? -18.667 -0.962 9.476 1.00 80.06 83 VAL A N 1
ATOM 610 C CA . VAL A 1 83 ? -17.721 0.102 9.836 1.00 80.06 83 VAL A CA 1
ATOM 611 C C . VAL A 1 83 ? -16.352 -0.165 9.204 1.00 80.06 83 VAL A C 1
ATOM 613 O O . VAL A 1 83 ? -15.817 0.706 8.519 1.00 80.06 83 VAL A O 1
ATOM 616 N N . ILE A 1 84 ? -15.840 -1.395 9.305 1.00 77.12 84 ILE A N 1
ATOM 617 C CA . ILE A 1 84 ? -14.540 -1.769 8.723 1.00 77.12 84 ILE A CA 1
ATOM 618 C C . ILE A 1 84 ? -14.561 -1.639 7.191 1.00 77.12 84 ILE A C 1
ATOM 620 O O . ILE A 1 84 ? -13.740 -0.927 6.613 1.00 77.12 84 ILE A O 1
ATOM 624 N N . ARG A 1 85 ? -15.537 -2.263 6.512 1.00 76.06 85 ARG A N 1
ATOM 625 C CA . ARG A 1 85 ? -15.589 -2.264 5.037 1.00 76.06 85 ARG A CA 1
ATOM 626 C C . ARG A 1 85 ? -15.868 -0.894 4.426 1.00 76.06 85 ARG A C 1
ATOM 628 O O . ARG A 1 85 ? -15.380 -0.618 3.336 1.00 76.06 85 ARG A O 1
ATOM 635 N N . ARG A 1 86 ? -16.701 -0.064 5.063 1.00 75.62 86 ARG A N 1
ATOM 636 C CA . ARG A 1 86 ? -17.198 1.178 4.444 1.00 75.62 86 ARG A CA 1
ATOM 637 C C . ARG A 1 86 ? -16.514 2.443 4.954 1.00 75.62 86 ARG A C 1
ATOM 639 O O . ARG A 1 86 ? -16.478 3.408 4.199 1.00 75.62 86 ARG A O 1
ATOM 646 N N . HIS A 1 87 ? -16.010 2.454 6.189 1.00 76.00 87 HIS A N 1
ATOM 647 C CA . HIS A 1 87 ? -15.366 3.633 6.785 1.00 76.00 87 HIS A CA 1
ATOM 648 C C . HIS A 1 87 ? -13.848 3.460 6.866 1.00 76.00 87 HIS A C 1
ATOM 650 O O . HIS A 1 87 ? -13.132 4.250 6.258 1.00 76.00 87 HIS A O 1
ATOM 656 N N . ALA A 1 88 ? -13.355 2.392 7.506 1.00 76.44 88 ALA A N 1
ATOM 657 C CA . ALA A 1 88 ? -11.910 2.188 7.660 1.00 76.44 88 ALA A CA 1
ATOM 658 C C . ALA A 1 88 ? -11.205 1.989 6.305 1.00 76.44 88 ALA A C 1
ATOM 660 O O . ALA A 1 88 ? -10.197 2.631 6.020 1.00 76.44 88 ALA A O 1
ATOM 661 N N . LEU A 1 89 ? -11.783 1.156 5.429 1.00 75.81 89 LEU A N 1
ATOM 662 C CA . LEU A 1 89 ? -11.205 0.870 4.112 1.00 75.81 89 LEU A CA 1
ATOM 663 C C . LEU A 1 89 ? -11.200 2.096 3.184 1.00 75.81 89 LEU A C 1
ATOM 665 O O . LEU A 1 89 ? -10.236 2.322 2.463 1.00 75.81 89 LEU A O 1
ATOM 669 N N . ARG A 1 90 ? -12.258 2.918 3.217 1.00 78.69 90 ARG A N 1
ATOM 670 C CA . ARG A 1 90 ? -12.331 4.158 2.422 1.00 78.69 90 ARG A CA 1
ATOM 671 C C . ARG A 1 90 ? -11.321 5.200 2.880 1.00 78.69 90 ARG A C 1
ATOM 673 O O . ARG A 1 90 ? -10.786 5.910 2.039 1.00 78.69 90 ARG A O 1
ATOM 680 N N . ASN A 1 91 ? -11.059 5.268 4.183 1.00 81.25 91 ASN A N 1
ATOM 681 C CA . ASN A 1 91 ? -10.038 6.157 4.720 1.00 81.25 91 ASN A CA 1
ATOM 682 C C . ASN A 1 91 ? -8.632 5.703 4.293 1.00 81.25 91 ASN A C 1
ATOM 684 O O . ASN A 1 91 ? -7.827 6.507 3.836 1.00 81.25 91 ASN A O 1
ATOM 688 N N . ALA A 1 92 ? -8.366 4.394 4.338 1.00 82.00 92 ALA A N 1
ATOM 689 C CA . ALA A 1 92 ? -7.086 3.841 3.902 1.00 82.00 92 ALA A CA 1
ATOM 690 C C . ALA A 1 92 ? -6.852 3.963 2.380 1.00 82.00 92 ALA A C 1
ATOM 692 O O . ALA A 1 92 ? -5.717 4.146 1.943 1.00 82.00 92 ALA A O 1
ATOM 693 N N . LEU A 1 93 ? -7.915 3.930 1.565 1.00 82.31 93 LEU A N 1
ATOM 694 C CA . LEU A 1 93 ? -7.829 4.107 0.108 1.00 82.31 93 LEU A CA 1
ATOM 695 C C . LEU A 1 93 ? -7.284 5.481 -0.313 1.00 82.31 93 LEU A C 1
ATOM 697 O O . LEU A 1 93 ? -6.660 5.575 -1.367 1.00 82.31 93 LEU A O 1
ATOM 701 N N . LEU A 1 94 ? -7.466 6.526 0.501 1.00 86.06 94 LEU A N 1
ATOM 702 C CA . LEU A 1 94 ? -6.917 7.855 0.211 1.00 86.06 94 LEU A CA 1
ATOM 703 C C . LEU A 1 94 ? -5.378 7.831 0.175 1.00 86.06 94 LEU A C 1
ATOM 705 O O . LEU A 1 94 ? -4.755 8.416 -0.713 1.00 86.06 94 LEU A O 1
ATOM 709 N N . SER A 1 95 ? -4.769 7.089 1.106 1.00 84.88 95 SER A N 1
ATOM 710 C CA . SER A 1 95 ? -3.317 6.895 1.155 1.00 84.88 95 SER A CA 1
ATOM 711 C C . SER A 1 95 ? -2.831 6.103 -0.062 1.00 84.88 95 SER A C 1
ATOM 713 O O . SER A 1 95 ? -1.917 6.544 -0.759 1.00 84.88 95 SER A O 1
ATOM 715 N N . VAL A 1 96 ? -3.509 4.996 -0.389 1.00 88.50 96 VAL A N 1
ATOM 716 C CA . VAL A 1 96 ? -3.148 4.144 -1.534 1.00 88.50 96 VAL A CA 1
ATOM 717 C C . VAL A 1 96 ? -3.158 4.916 -2.850 1.00 88.50 96 VAL A C 1
ATOM 719 O O . VAL A 1 96 ? -2.213 4.787 -3.617 1.00 88.50 96 VAL A O 1
ATOM 722 N N . VAL A 1 97 ? -4.175 5.745 -3.110 1.00 90.69 97 VAL A N 1
ATOM 723 C CA . VAL A 1 97 ? -4.257 6.535 -4.354 1.00 90.69 97 VAL A CA 1
ATOM 724 C C . VAL A 1 97 ? -3.058 7.472 -4.508 1.00 90.69 97 VAL A C 1
ATOM 726 O O . VAL A 1 97 ? -2.518 7.610 -5.603 1.00 90.69 97 VAL A O 1
ATOM 729 N N . THR A 1 98 ? -2.612 8.081 -3.409 1.00 92.38 98 THR A N 1
ATOM 730 C CA . THR A 1 98 ? -1.475 9.011 -3.419 1.00 92.38 98 THR A CA 1
ATOM 731 C C . THR A 1 98 ? -0.169 8.294 -3.762 1.00 92.38 98 THR A C 1
ATOM 733 O O . THR A 1 98 ? 0.578 8.737 -4.630 1.00 92.38 98 THR A O 1
ATOM 736 N N . ILE A 1 99 ? 0.093 7.158 -3.112 1.00 91.38 99 ILE A N 1
ATOM 737 C CA 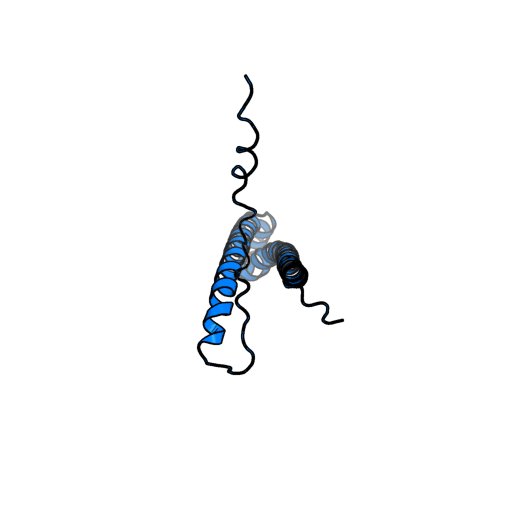. ILE A 1 99 ? 1.307 6.363 -3.350 1.00 91.38 99 ILE A CA 1
ATOM 738 C C . ILE A 1 99 ? 1.277 5.730 -4.741 1.00 91.38 99 ILE A C 1
ATOM 740 O O . ILE A 1 99 ? 2.280 5.756 -5.444 1.00 91.38 99 ILE A O 1
ATOM 744 N N . PHE A 1 100 ? 0.118 5.241 -5.181 1.00 90.12 100 PHE A N 1
ATOM 745 C CA . PHE A 1 100 ? -0.047 4.665 -6.511 1.00 90.12 100 PHE A CA 1
ATOM 746 C C . PHE A 1 100 ? 0.265 5.678 -7.623 1.00 90.12 100 PHE A C 1
ATOM 748 O O . PHE A 1 100 ? 0.885 5.331 -8.628 1.00 90.12 100 PHE A O 1
ATOM 755 N N . ALA A 1 101 ? -0.096 6.951 -7.432 1.00 92.44 101 ALA A N 1
ATOM 756 C CA . ALA A 1 101 ? 0.278 8.014 -8.361 1.00 92.44 101 ALA A CA 1
ATOM 757 C C . ALA A 1 101 ? 1.807 8.193 -8.448 1.00 92.44 101 ALA A C 1
ATOM 759 O O . ALA A 1 101 ? 2.359 8.289 -9.549 1.00 92.44 101 ALA A O 1
ATOM 760 N N . LEU A 1 102 ? 2.505 8.161 -7.308 1.00 92.94 102 LEU A N 1
ATOM 761 C CA . LEU A 1 102 ? 3.970 8.216 -7.273 1.00 92.94 102 LEU A CA 1
ATOM 762 C C . LEU A 1 102 ? 4.590 6.996 -7.965 1.00 92.94 102 LEU A C 1
ATOM 764 O O . LEU A 1 102 ? 5.442 7.153 -8.835 1.00 92.94 102 LEU A O 1
ATOM 768 N N . GLU A 1 103 ? 4.118 5.791 -7.647 1.00 90.56 103 GLU A N 1
ATOM 769 C CA . GLU A 1 103 ? 4.597 4.543 -8.251 1.00 90.56 103 GLU A CA 1
ATOM 770 C C . GLU A 1 103 ? 4.402 4.524 -9.775 1.00 90.56 103 GLU A C 1
ATOM 772 O O . GLU A 1 103 ? 5.311 4.133 -10.508 1.00 90.56 103 GLU A O 1
ATOM 777 N N . SER A 1 104 ? 3.268 5.023 -10.277 1.00 89.81 104 SER A N 1
ATOM 778 C CA . SER A 1 104 ? 3.030 5.134 -11.722 1.00 89.81 104 SER A CA 1
ATOM 779 C C . SER A 1 104 ? 4.025 6.074 -12.415 1.00 89.81 104 SER A C 1
ATOM 781 O O . SER A 1 104 ? 4.492 5.781 -13.517 1.00 89.81 104 SER A O 1
ATOM 783 N N . THR A 1 105 ? 4.417 7.159 -11.738 1.00 92.81 105 THR A N 1
ATOM 784 C CA . THR A 1 105 ? 5.410 8.122 -12.235 1.00 92.81 105 THR A CA 1
ATOM 785 C C . THR A 1 105 ? 6.797 7.488 -12.307 1.00 92.81 105 THR A C 1
ATOM 787 O O . THR A 1 105 ? 7.479 7.635 -13.317 1.00 92.81 105 THR A O 1
ATOM 790 N N . PHE A 1 106 ? 7.184 6.706 -11.294 1.00 88.69 106 PHE A N 1
ATOM 791 C CA . PHE A 1 106 ? 8.451 5.966 -11.292 1.00 88.69 106 PHE A CA 1
ATOM 792 C C . PHE A 1 106 ? 8.564 4.983 -12.464 1.00 88.69 106 PHE A C 1
ATOM 794 O O . PHE A 1 106 ? 9.632 4.850 -13.060 1.00 88.69 106 PHE A O 1
ATOM 801 N N . VAL A 1 107 ? 7.471 4.304 -12.825 1.00 87.25 107 VAL A N 1
ATOM 802 C CA . VAL A 1 107 ? 7.462 3.377 -13.970 1.00 87.25 107 VAL A CA 1
ATOM 803 C C . VAL A 1 107 ? 7.604 4.130 -15.293 1.00 87.25 107 VAL A C 1
ATOM 805 O O . VAL A 1 107 ? 8.381 3.713 -16.153 1.00 87.25 107 VAL A O 1
ATOM 808 N N . LEU A 1 108 ? 6.897 5.254 -15.448 1.00 89.25 108 LEU A N 1
ATOM 809 C CA . LEU A 1 108 ? 7.015 6.132 -16.618 1.00 89.25 108 LEU A CA 1
ATOM 810 C C . LEU A 1 108 ? 8.442 6.678 -16.769 1.00 89.25 108 LEU A C 1
ATOM 812 O O . LEU A 1 108 ? 9.000 6.669 -17.866 1.00 89.25 108 LEU A O 1
ATOM 816 N N . GLU A 1 109 ? 9.053 7.107 -15.665 1.00 86.81 109 GLU A N 1
ATOM 817 C CA . GLU A 1 109 ? 10.429 7.598 -15.640 1.00 86.81 109 GLU A CA 1
ATOM 818 C C . GLU A 1 109 ? 11.437 6.492 -15.982 1.00 86.81 109 GLU A C 1
ATOM 820 O O . GLU A 1 109 ? 12.338 6.712 -16.793 1.00 86.81 109 GLU A O 1
ATOM 825 N N . GLY A 1 110 ? 11.251 5.283 -15.442 1.00 82.56 110 GLY A N 1
ATOM 826 C CA . GLY A 1 110 ? 12.068 4.114 -15.771 1.00 82.56 110 GLY A CA 1
ATOM 827 C C . GLY A 1 110 ? 11.991 3.726 -17.251 1.00 82.56 110 GLY A C 1
ATOM 828 O O . GLY A 1 110 ? 13.018 3.420 -17.859 1.00 82.56 110 GLY A O 1
ATOM 829 N N . ALA A 1 111 ? 10.803 3.804 -17.858 1.00 82.69 111 ALA A N 1
ATOM 830 C CA . ALA A 1 111 ? 10.615 3.566 -19.289 1.00 82.69 111 ALA A CA 1
ATOM 831 C C . ALA A 1 111 ? 11.303 4.645 -20.149 1.00 82.69 111 ALA A C 1
ATOM 833 O O . ALA A 1 111 ? 12.066 4.320 -21.055 1.00 82.69 111 ALA A O 1
ATOM 834 N N . ALA A 1 112 ? 11.132 5.928 -19.814 1.00 81.25 112 ALA A N 1
ATOM 835 C CA . ALA A 1 112 ? 11.780 7.029 -20.533 1.00 81.25 112 ALA A CA 1
ATOM 836 C C . ALA A 1 112 ? 13.315 7.042 -20.367 1.00 81.25 112 ALA A C 1
ATOM 838 O O . ALA A 1 112 ? 14.049 7.506 -21.244 1.00 81.25 112 ALA A O 1
ATOM 839 N N . ALA A 1 113 ? 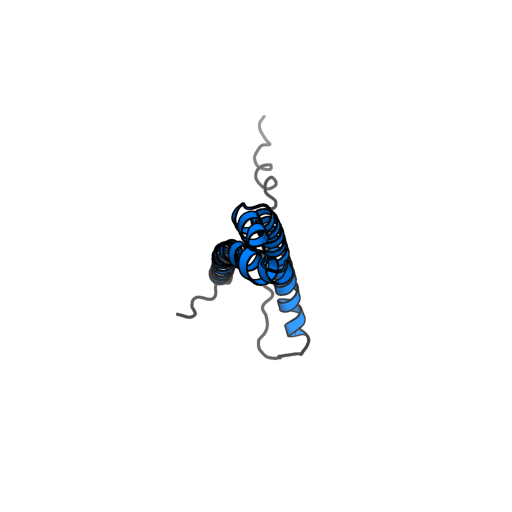13.829 6.558 -19.233 1.00 77.00 113 ALA A N 1
ATOM 840 C CA . ALA A 1 113 ? 15.259 6.350 -19.028 1.00 77.00 113 ALA A CA 1
ATOM 841 C C . ALA A 1 113 ? 15.784 5.187 -19.885 1.00 77.00 113 ALA A C 1
ATOM 843 O O . ALA A 1 113 ? 16.852 5.311 -20.490 1.00 77.00 113 ALA A O 1
ATOM 844 N N . ALA A 1 114 ? 15.021 4.094 -19.995 1.00 73.06 114 ALA A N 1
ATOM 845 C CA . ALA A 1 114 ? 15.354 2.969 -20.865 1.00 73.06 114 ALA A CA 1
ATOM 846 C C . ALA A 1 114 ? 15.424 3.387 -22.345 1.00 73.06 114 ALA A C 1
ATOM 848 O O . ALA A 1 114 ? 16.346 2.969 -23.052 1.00 73.06 114 ALA A O 1
ATOM 849 N N . ASP A 1 115 ? 14.534 4.278 -22.792 1.00 69.88 115 ASP A N 1
ATOM 850 C CA . ASP A 1 115 ? 14.572 4.838 -24.148 1.00 69.88 115 ASP A CA 1
ATOM 851 C C . ASP A 1 115 ? 15.880 5.581 -24.427 1.00 69.88 115 ASP A C 1
ATOM 853 O O . ASP A 1 115 ? 16.543 5.342 -25.439 1.00 69.88 115 ASP A O 1
ATOM 857 N N . ARG A 1 116 ? 16.300 6.440 -23.490 1.00 72.19 116 ARG A N 1
ATOM 858 C CA . ARG A 1 116 ? 17.532 7.230 -23.620 1.00 72.19 116 ARG A CA 1
ATOM 859 C C . ARG A 1 116 ? 18.795 6.368 -23.628 1.00 72.19 116 ARG A C 1
ATOM 861 O O . ARG A 1 116 ? 19.731 6.684 -24.359 1.00 72.19 116 ARG A O 1
ATOM 868 N N . VAL A 1 117 ? 18.825 5.289 -22.845 1.00 71.88 117 VAL A N 1
ATOM 869 C CA . VAL A 1 117 ? 19.971 4.363 -22.771 1.00 71.88 117 VAL A CA 1
ATOM 870 C C . VAL A 1 117 ? 20.079 3.483 -24.020 1.00 71.88 117 VAL A C 1
ATOM 872 O O . VAL A 1 117 ? 21.182 3.173 -24.461 1.00 71.88 117 VAL A O 1
ATOM 875 N N . SER A 1 118 ? 18.950 3.097 -24.613 1.00 57.41 118 SER A N 1
ATOM 876 C CA . SER A 1 118 ? 18.899 2.151 -25.733 1.00 57.41 118 SER A CA 1
ATOM 877 C C . SER A 1 118 ? 19.360 2.750 -27.080 1.00 57.41 118 SER A C 1
ATOM 879 O O . SER A 1 118 ? 19.580 2.020 -28.044 1.00 57.41 118 SER A O 1
ATOM 881 N N . GLY A 1 119 ? 19.564 4.070 -27.188 1.00 57.38 119 GLY A N 1
ATOM 882 C CA . GLY A 1 119 ? 20.168 4.708 -28.373 1.00 57.38 119 GLY A CA 1
ATOM 883 C C . GLY A 1 119 ? 19.326 4.655 -29.660 1.00 57.38 119 GLY A C 1
ATOM 884 O O . GLY A 1 119 ? 19.640 5.339 -30.635 1.00 57.38 119 GLY A O 1
ATOM 885 N N . TRP A 1 120 ? 18.227 3.902 -29.666 1.00 60.81 120 TRP A N 1
ATOM 886 C CA . TRP A 1 120 ? 17.140 4.024 -30.625 1.00 60.81 120 TRP A CA 1
ATOM 887 C C . TRP A 1 120 ? 16.455 5.383 -30.450 1.00 60.81 120 TRP A C 1
ATOM 889 O O . TRP A 1 120 ? 15.654 5.631 -29.553 1.00 60.81 120 TRP A O 1
ATOM 899 N N . ARG A 1 121 ? 16.839 6.317 -31.313 1.00 44.94 121 ARG A N 1
ATOM 900 C CA . ARG A 1 121 ? 16.132 7.579 -31.486 1.00 44.94 121 ARG A CA 1
ATOM 901 C C . ARG A 1 121 ? 14.680 7.279 -31.870 1.00 44.94 121 ARG A C 1
ATOM 903 O O . ARG A 1 121 ? 14.449 6.757 -32.952 1.00 44.94 121 ARG A O 1
ATOM 910 N N . GLY A 1 122 ? 13.760 7.648 -30.986 1.00 49.22 122 GLY A N 1
ATOM 911 C CA . GLY A 1 122 ? 12.422 8.125 -31.324 1.00 49.22 122 GLY A CA 1
ATOM 912 C C . GLY A 1 122 ? 11.428 7.089 -31.843 1.00 49.22 122 GLY A C 1
ATOM 913 O O . GLY A 1 122 ? 11.387 6.779 -33.029 1.00 49.22 122 GLY A O 1
ATOM 914 N N . ALA A 1 123 ? 10.458 6.748 -30.998 1.00 52.03 123 ALA A N 1
ATOM 915 C CA . ALA A 1 123 ? 9.069 6.869 -31.433 1.00 52.03 123 ALA A CA 1
ATOM 916 C C . ALA A 1 123 ? 8.677 8.366 -31.414 1.00 52.03 123 ALA A C 1
ATOM 918 O O . ALA A 1 123 ? 7.910 8.784 -30.552 1.00 52.03 123 ALA A O 1
ATOM 919 N N . ALA A 1 124 ? 9.316 9.157 -32.290 1.00 33.22 124 ALA A N 1
ATOM 920 C CA . ALA A 1 124 ? 8.968 10.496 -32.800 1.00 33.22 124 ALA A CA 1
ATOM 921 C C . ALA A 1 124 ? 10.190 11.107 -33.508 1.00 33.22 124 ALA A C 1
ATOM 923 O O . ALA A 1 124 ? 11.253 11.234 -32.852 1.00 33.22 124 ALA A O 1
#

pLDDT: mean 71.27, std 15.74, range [33.22, 92.94]

Sequence (124 aa):
MTSGTRAWSRYVFPCAGVEIASRKRDSGAFRRGDFVHPVLPALAVGTGMTVTTAHLLRSATIEAIAALHIALARGRGIGEGRVIRRHALRNALLSVVTIFALESTFVLEGAAAADRVSGWRGAA

Secondary structure (DSSP, 8-state):
-----SSSTTSS-TTS----------SS---GGGGHHHHHHHHHHHHHHHHHHHHHHHHHHHHHHHSHHHHHHHHTT--HHHHIIIIIHHHHHHHHHHHHHHHHHHHHHHHHHHHHHH------

Foldseek 3Di:
DDDDDDPPPPPPDPPPPPPPPPPPDDDDDDDPCPVVVVVVVVVVVVVVLVVVLVVLLVVQLVVQCVDPVVVVCVVVVNDPVCCSVPRSNVRSVVVSVVSVVVVVVVVVVVVVVVVVVVPPPDVD